Protein AF-A0A3D1PCK7-F1 (afdb_monomer_lite)

Secondary structure (DSSP, 8-state):
-EEEEEEB--TTSHHHHHHHHTT-EEE-TTS-EEETTS-TT--B-B-HHHHHHHHHTTTEEEEEEEEE--HHHHHHHTSGGGGS-HHHHHHHHHHHHHHHTTSTT-SEEEEEEEE-

Foldseek 3Di:
DDKDKAQAQQCQAVVNVVQVVVVQWAADPVRWTDGVPDDPVHTRDDQPVNVQVVVVVVQKHFPDKWAAGCPVVVVCVPDPPPVPCPPVNVVSSVVSRVVRRPPSRHRMMITDIDRD

Radius of gyration: 15.42 Å; chains: 1; bounding box: 29×31×45 Å

pLDDT: mean 70.88, std 9.36, range [50.53, 88.62]

Structure (mmCIF, N/CA/C/O backbone):
data_AF-A0A3D1PCK7-F1
#
_entry.id   AF-A0A3D1PCK7-F1
#
loop_
_atom_site.group_PDB
_atom_site.id
_atom_site.type_symbol
_atom_site.label_atom_id
_atom_site.label_alt_id
_atom_site.label_comp_id
_atom_site.label_asym_id
_atom_site.label_entity_id
_atom_site.label_seq_id
_atom_site.pdbx_PDB_ins_code
_atom_site.Cartn_x
_atom_site.Cartn_y
_atom_site.Cartn_z
_atom_site.occupancy
_atom_site.B_iso_or_equiv
_atom_site.auth_seq_id
_atom_site.auth_comp_id
_atom_site.auth_asym_id
_atom_site.auth_atom_id
_atom_site.pdbx_PDB_model_num
ATOM 1 N N . MET A 1 1 ? -7.800 11.414 15.363 1.00 62.62 1 MET A N 1
ATOM 2 C CA . MET A 1 1 ? -7.794 10.689 14.076 1.00 62.62 1 MET A CA 1
ATOM 3 C C . MET A 1 1 ? -6.344 10.452 13.715 1.00 62.62 1 MET A C 1
ATOM 5 O O . MET A 1 1 ? -5.594 11.417 13.712 1.00 62.62 1 MET A O 1
ATOM 9 N N . VAL A 1 2 ? -5.941 9.203 13.501 1.00 76.12 2 VAL A N 1
ATOM 10 C CA . VAL A 1 2 ? -4.569 8.844 13.117 1.00 76.12 2 VAL A CA 1
ATOM 11 C C . VAL A 1 2 ? -4.617 8.328 11.682 1.00 76.12 2 VAL A C 1
ATOM 13 O O . VAL A 1 2 ? -5.426 7.449 11.384 1.00 76.12 2 VAL A O 1
ATOM 16 N N . ILE A 1 3 ? -3.805 8.910 10.798 1.00 68.56 3 ILE A N 1
ATOM 17 C CA . ILE A 1 3 ? -3.643 8.450 9.414 1.00 68.56 3 ILE A CA 1
ATOM 18 C C . ILE A 1 3 ? -2.338 7.670 9.353 1.00 68.56 3 ILE A C 1
ATOM 20 O O . ILE A 1 3 ? -1.282 8.205 9.685 1.00 68.56 3 ILE A O 1
ATOM 24 N N . ILE A 1 4 ? -2.420 6.412 8.938 1.00 68.06 4 ILE A N 1
ATOM 25 C CA . ILE A 1 4 ? -1.267 5.522 8.819 1.00 68.06 4 ILE A CA 1
ATOM 26 C C . ILE A 1 4 ? -1.151 5.103 7.359 1.00 68.06 4 ILE A C 1
ATOM 28 O O . ILE A 1 4 ? -2.073 4.497 6.814 1.00 68.06 4 ILE A O 1
ATOM 32 N N . SER A 1 5 ? -0.018 5.405 6.726 1.00 60.56 5 SER A N 1
ATOM 33 C CA . SER A 1 5 ? 0.328 4.863 5.413 1.00 60.56 5 SER A CA 1
ATOM 34 C C . SER A 1 5 ? 1.347 3.749 5.587 1.00 60.56 5 SER A C 1
ATOM 36 O O . SER A 1 5 ? 2.436 3.998 6.107 1.00 60.56 5 SER A O 1
ATOM 38 N N . THR A 1 6 ? 1.020 2.536 5.150 1.00 63.06 6 THR A N 1
ATOM 39 C CA . THR A 1 6 ? 1.990 1.435 5.133 1.00 63.06 6 THR A CA 1
ATOM 40 C C . THR A 1 6 ? 2.153 0.877 3.728 1.00 63.06 6 THR A C 1
ATOM 42 O O . THR A 1 6 ? 1.192 0.843 2.948 1.00 63.06 6 THR A O 1
ATOM 45 N N . PRO A 1 7 ? 3.367 0.423 3.385 1.00 62.16 7 PRO A N 1
ATOM 46 C CA . PRO A 1 7 ? 3.559 -0.372 2.191 1.00 62.16 7 PRO A CA 1
ATOM 47 C C . PRO A 1 7 ? 2.964 -1.759 2.413 1.00 62.16 7 PRO A C 1
ATOM 49 O O . PRO A 1 7 ? 3.394 -2.518 3.286 1.00 62.16 7 PRO A O 1
ATOM 52 N N . CYS A 1 8 ? 1.924 -2.082 1.654 1.00 65.75 8 CYS A N 1
ATOM 53 C CA . CYS A 1 8 ? 1.166 -3.302 1.878 1.00 65.75 8 CYS A CA 1
ATOM 54 C C . CYS A 1 8 ? 1.733 -4.488 1.091 1.00 65.75 8 CYS A C 1
ATOM 56 O O . CYS A 1 8 ? 2.254 -4.364 -0.023 1.00 65.75 8 CYS A O 1
ATOM 58 N N . ALA A 1 9 ? 1.630 -5.667 1.707 1.00 61.31 9 ALA A N 1
ATOM 59 C CA . ALA A 1 9 ? 2.144 -6.950 1.223 1.00 61.31 9 ALA A CA 1
ATOM 60 C C . ALA A 1 9 ? 1.212 -7.614 0.201 1.00 61.31 9 ALA A C 1
ATOM 62 O O . ALA A 1 9 ? 0.961 -8.820 0.247 1.00 61.31 9 ALA A O 1
ATOM 63 N N . ASN A 1 10 ? 0.638 -6.825 -0.699 1.00 68.12 10 ASN A N 1
ATOM 64 C CA . ASN A 1 10 ? -0.396 -7.331 -1.573 1.00 68.12 10 ASN A CA 1
ATOM 65 C C . ASN A 1 10 ? 0.176 -8.156 -2.722 1.00 68.12 10 ASN A C 1
ATOM 67 O O . ASN A 1 10 ? 0.610 -7.614 -3.735 1.00 68.12 10 ASN A O 1
ATOM 71 N N . LYS A 1 11 ? 0.131 -9.481 -2.574 1.00 64.62 11 LYS A N 1
ATOM 72 C CA . LYS A 1 11 ? 0.686 -10.415 -3.559 1.00 64.62 11 LYS A CA 1
ATOM 73 C C . LYS A 1 11 ? -0.040 -10.409 -4.905 1.00 64.62 11 LYS A C 1
ATOM 75 O O . LYS A 1 11 ? 0.500 -10.923 -5.883 1.00 64.62 11 LYS A O 1
ATOM 80 N N . TYR A 1 12 ? -1.243 -9.840 -4.943 1.00 63.81 12 TYR A N 1
ATOM 81 C CA . TYR A 1 12 ? -2.089 -9.755 -6.130 1.00 63.81 12 TYR A CA 1
ATOM 82 C C . TYR A 1 12 ? -2.040 -8.381 -6.803 1.00 63.81 12 TYR A C 1
ATOM 84 O O . TYR A 1 12 ? -2.704 -8.182 -7.819 1.00 63.81 12 TYR A O 1
ATOM 92 N N . SER A 1 13 ? -1.268 -7.431 -6.262 1.00 69.19 13 SER A N 1
ATOM 93 C CA . SER A 1 13 ? -1.053 -6.154 -6.936 1.00 69.19 13 SER A CA 1
ATOM 94 C C . SER A 1 13 ? -0.178 -6.353 -8.175 1.00 69.19 13 SER A C 1
ATOM 96 O O . SER A 1 13 ? 0.679 -7.241 -8.232 1.00 69.19 13 SER A O 1
ATOM 98 N N . LEU A 1 14 ? -0.368 -5.505 -9.183 1.00 70.19 14 LEU A N 1
ATOM 99 C CA . LEU A 1 14 ? 0.389 -5.583 -10.433 1.00 70.19 14 LEU A CA 1
ATOM 100 C C . LEU A 1 14 ? 1.884 -5.382 -10.225 1.00 70.19 14 LEU A C 1
ATOM 102 O O . LEU A 1 14 ? 2.687 -6.018 -10.893 1.00 70.19 14 LEU A O 1
ATOM 106 N N . GLU A 1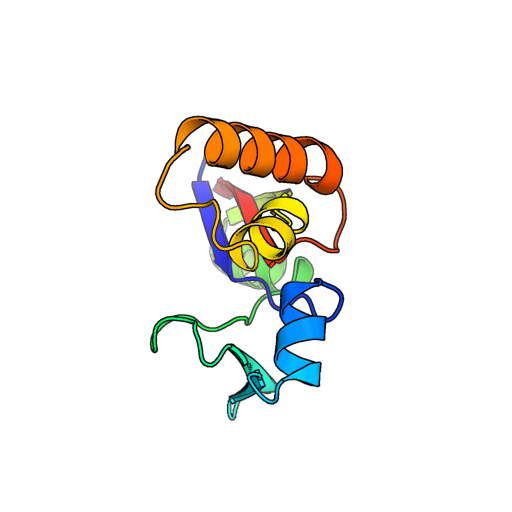 15 ? 2.261 -4.527 -9.290 1.00 71.75 15 GLU A N 1
ATOM 107 C CA . GLU A 1 15 ? 3.635 -4.274 -8.880 1.00 71.75 15 GLU A CA 1
ATOM 108 C C . GLU A 1 15 ? 4.261 -5.540 -8.294 1.00 71.75 15 GLU A C 1
ATOM 110 O O . GLU A 1 15 ? 5.421 -5.839 -8.579 1.00 71.75 15 GLU A O 1
ATOM 115 N N . TRP A 1 16 ? 3.481 -6.322 -7.543 1.00 73.12 16 TRP A N 1
ATOM 116 C CA . TRP A 1 16 ? 3.908 -7.613 -7.013 1.00 73.12 16 TRP A CA 1
ATOM 117 C C . TRP A 1 16 ? 4.038 -8.659 -8.118 1.00 73.12 16 TRP A C 1
ATOM 119 O O . TRP A 1 16 ? 5.062 -9.338 -8.197 1.00 73.12 16 TRP A O 1
ATOM 129 N N . CYS A 1 17 ? 3.063 -8.741 -9.030 1.00 72.38 17 CYS A N 1
ATOM 130 C CA . CYS A 1 17 ? 3.145 -9.602 -10.212 1.00 72.38 17 CYS A CA 1
ATOM 131 C C . CYS A 1 17 ? 4.355 -9.253 -11.087 1.00 72.38 17 CYS A C 1
ATOM 133 O O . CYS A 1 17 ? 5.100 -10.141 -11.490 1.00 72.38 17 CYS A O 1
ATOM 135 N N . GLN A 1 18 ? 4.592 -7.969 -11.350 1.00 73.00 18 GLN A N 1
ATOM 136 C CA . GLN A 1 18 ? 5.720 -7.509 -12.152 1.00 73.00 18 GLN A CA 1
ATOM 137 C C . GLN A 1 18 ? 7.051 -7.821 -11.478 1.00 73.00 18 GLN A C 1
ATOM 139 O O . GLN A 1 18 ? 7.896 -8.438 -12.115 1.00 73.00 18 GLN A O 1
ATOM 144 N N . ASN A 1 19 ? 7.225 -7.480 -10.199 1.00 75.88 19 ASN A N 1
ATOM 145 C CA . ASN A 1 19 ? 8.460 -7.791 -9.477 1.00 75.88 19 ASN A CA 1
ATOM 146 C C . ASN A 1 19 ? 8.698 -9.295 -9.358 1.00 75.88 19 ASN A C 1
ATOM 148 O O . ASN A 1 19 ? 9.841 -9.740 -9.414 1.00 75.88 19 ASN A O 1
ATOM 152 N N . ARG A 1 20 ? 7.638 -10.098 -9.244 1.00 75.62 20 ARG A N 1
ATOM 153 C CA . ARG A 1 20 ? 7.757 -11.555 -9.293 1.00 75.62 20 ARG A CA 1
ATOM 154 C C . ARG A 1 20 ? 8.247 -12.037 -10.661 1.00 75.62 20 ARG A C 1
ATOM 156 O O . ARG A 1 20 ? 9.137 -12.876 -10.708 1.00 75.62 20 ARG A O 1
ATOM 163 N N . LEU A 1 21 ? 7.702 -11.503 -11.756 1.00 79.81 21 LEU A N 1
ATOM 164 C CA . LEU A 1 21 ? 8.100 -11.869 -13.122 1.00 79.81 21 LEU A CA 1
ATOM 165 C C . LEU A 1 21 ? 9.510 -11.386 -13.486 1.00 79.81 21 LEU A C 1
ATOM 167 O O . LEU A 1 21 ? 10.211 -12.063 -14.229 1.00 79.81 21 LEU A O 1
ATOM 171 N N . THR A 1 22 ? 9.942 -10.236 -12.968 1.00 79.94 22 THR A N 1
ATOM 172 C CA . THR A 1 22 ? 11.264 -9.658 -13.257 1.00 79.94 22 THR A CA 1
ATOM 173 C C . THR A 1 22 ? 12.340 -10.056 -12.245 1.00 79.94 22 THR A C 1
ATOM 175 O O . THR A 1 22 ? 13.434 -9.502 -12.290 1.00 79.94 22 THR A O 1
ATOM 178 N N . GLY A 1 23 ? 12.042 -10.950 -11.294 1.00 79.19 23 GLY A N 1
ATOM 179 C CA . GLY A 1 23 ? 12.978 -11.334 -10.227 1.00 79.19 23 GLY A CA 1
ATOM 180 C C . GLY A 1 23 ? 13.324 -10.200 -9.248 1.00 79.19 23 GLY A C 1
ATOM 181 O O . GLY A 1 23 ? 14.321 -10.274 -8.538 1.00 79.19 23 GLY A O 1
ATOM 182 N N . GLY A 1 24 ? 12.518 -9.138 -9.209 1.00 80.00 24 GLY A N 1
ATOM 183 C CA . GLY A 1 24 ? 12.690 -7.985 -8.324 1.00 80.00 24 GLY A CA 1
ATOM 184 C C . GLY A 1 24 ? 12.171 -8.202 -6.903 1.00 80.00 24 GLY A C 1
ATOM 185 O O . GLY A 1 24 ? 12.375 -7.345 -6.050 1.00 80.00 24 GLY A O 1
ATOM 186 N N . LEU A 1 25 ? 11.504 -9.324 -6.615 1.00 79.25 25 LEU A N 1
ATOM 187 C CA . LEU A 1 25 ? 11.051 -9.640 -5.261 1.00 79.25 25 LEU A CA 1
ATOM 188 C C . LEU A 1 25 ? 12.217 -10.161 -4.416 1.00 79.25 25 LEU A C 1
ATOM 190 O O . LEU A 1 25 ? 12.758 -11.232 -4.684 1.00 79.25 25 LEU A O 1
ATOM 194 N N . GLN A 1 26 ? 12.557 -9.432 -3.360 1.00 80.00 26 GLN A N 1
ATOM 195 C CA . GLN A 1 26 ? 13.561 -9.851 -2.395 1.00 80.00 26 GLN A CA 1
ATOM 196 C C . GLN A 1 26 ? 12.876 -10.341 -1.116 1.00 80.00 26 GLN A C 1
ATOM 198 O O . GLN A 1 26 ? 12.239 -9.535 -0.426 1.00 80.00 26 GLN A O 1
ATOM 203 N N . PRO A 1 27 ? 12.960 -11.645 -0.805 1.00 71.31 27 PRO A N 1
ATOM 204 C CA . PRO A 1 27 ? 12.386 -12.194 0.413 1.00 71.31 27 PRO A CA 1
ATOM 205 C C . PRO A 1 27 ? 13.165 -11.710 1.639 1.00 71.31 27 PRO A C 1
ATOM 207 O O . PRO A 1 27 ? 14.373 -11.485 1.586 1.00 71.31 27 PRO A O 1
ATOM 210 N N . SER A 1 28 ? 12.458 -11.564 2.749 1.00 70.44 28 SER A N 1
ATOM 211 C CA . SER A 1 28 ? 13.002 -11.254 4.064 1.00 70.44 28 SER A CA 1
ATOM 212 C C . SER A 1 28 ? 12.828 -12.462 4.989 1.00 70.44 28 SER A C 1
ATOM 214 O O . SER A 1 28 ? 11.945 -13.299 4.787 1.00 70.44 28 SER A O 1
ATOM 216 N N . PHE A 1 29 ? 13.682 -12.565 6.009 1.00 63.62 29 PHE A N 1
ATOM 217 C CA . PHE A 1 29 ? 13.718 -13.689 6.956 1.00 63.62 29 PHE A CA 1
ATOM 218 C C . PHE A 1 29 ? 12.421 -13.875 7.760 1.00 63.62 29 PHE A C 1
ATOM 220 O O . PHE A 1 29 ? 12.147 -14.960 8.256 1.00 63.62 29 PHE A O 1
ATOM 227 N N . ASP A 1 30 ? 11.612 -12.827 7.867 1.00 58.69 30 ASP A N 1
ATOM 228 C CA . ASP A 1 30 ? 10.322 -12.782 8.561 1.00 58.69 30 ASP A CA 1
ATOM 229 C C . ASP A 1 30 ? 9.126 -13.193 7.671 1.00 58.69 30 ASP A C 1
ATOM 231 O O . ASP A 1 30 ? 7.974 -13.030 8.065 1.00 58.69 30 ASP A O 1
ATOM 235 N N . GLY A 1 31 ? 9.377 -13.734 6.471 1.00 59.34 31 GLY A N 1
ATOM 236 C CA . GLY A 1 31 ? 8.337 -14.199 5.540 1.00 59.34 31 GLY A CA 1
ATOM 237 C C . GLY A 1 31 ? 7.690 -13.085 4.707 1.00 59.34 31 GLY A C 1
ATOM 238 O O . GLY A 1 31 ? 6.802 -13.349 3.889 1.00 59.34 31 GLY A O 1
ATOM 239 N N . TYR A 1 32 ? 8.152 -11.847 4.882 1.00 67.44 32 TYR A N 1
ATOM 240 C CA . TYR A 1 32 ? 7.766 -10.694 4.076 1.00 67.44 32 TYR A CA 1
ATOM 241 C C . TYR A 1 32 ? 8.748 -10.470 2.922 1.00 67.44 32 TYR A C 1
ATOM 243 O O . TYR A 1 32 ? 9.692 -11.233 2.729 1.00 67.44 32 TYR A O 1
ATOM 251 N N . GLY A 1 33 ? 8.524 -9.434 2.115 1.00 71.06 33 GLY A N 1
ATOM 252 C CA . GLY A 1 33 ? 9.435 -9.101 1.025 1.00 71.06 33 GLY A CA 1
ATOM 253 C C . GLY A 1 33 ? 9.519 -7.609 0.756 1.00 71.06 33 GLY A C 1
ATOM 254 O O . GLY A 1 33 ? 8.704 -6.817 1.229 1.00 71.06 33 GLY A O 1
ATOM 255 N N . ARG A 1 34 ? 10.515 -7.234 -0.036 1.00 75.81 34 ARG A N 1
ATOM 256 C CA . ARG A 1 34 ? 10.653 -5.898 -0.619 1.00 75.81 34 ARG A CA 1
ATOM 257 C C . ARG A 1 34 ? 10.791 -6.014 -2.127 1.00 75.81 34 ARG A C 1
ATOM 259 O O . ARG A 1 34 ? 11.234 -7.051 -2.626 1.00 75.81 34 ARG A O 1
ATOM 266 N N . PHE A 1 35 ? 10.434 -4.969 -2.857 1.00 79.06 35 PHE A N 1
ATOM 267 C CA . PHE A 1 35 ? 10.850 -4.878 -4.251 1.00 79.06 35 PHE A CA 1
ATOM 268 C C . PHE A 1 35 ? 12.280 -4.344 -4.321 1.00 79.06 35 PHE A C 1
ATOM 270 O O . PHE A 1 35 ? 12.701 -3.550 -3.484 1.00 79.06 35 PHE A O 1
ATOM 277 N N . SER A 1 36 ? 13.043 -4.772 -5.321 1.00 73.38 36 SER A N 1
ATOM 278 C CA . SER A 1 36 ? 14.427 -4.337 -5.537 1.00 73.38 36 SER A CA 1
ATOM 279 C C . SER A 1 36 ? 14.540 -2.834 -5.805 1.00 73.38 36 SER A C 1
ATOM 281 O O . SER A 1 36 ? 15.603 -2.256 -5.600 1.00 73.38 36 SER A O 1
ATOM 283 N N . THR A 1 37 ? 13.445 -2.212 -6.247 1.00 70.44 37 THR A N 1
ATOM 284 C CA . THR A 1 37 ? 13.318 -0.770 -6.484 1.00 70.44 37 THR A CA 1
ATOM 285 C C . THR A 1 37 ? 12.863 0.023 -5.262 1.00 70.44 37 THR A C 1
ATOM 287 O O . THR A 1 37 ? 12.874 1.249 -5.322 1.00 70.44 37 THR A O 1
ATOM 290 N N . ASP A 1 38 ? 12.398 -0.646 -4.205 1.00 69.94 38 ASP A N 1
ATOM 291 C CA . ASP A 1 38 ? 11.967 0.026 -2.981 1.00 69.94 38 ASP A CA 1
ATOM 292 C C . ASP A 1 38 ? 13.205 0.461 -2.168 1.00 69.94 38 ASP A C 1
ATOM 294 O O . ASP A 1 38 ? 14.265 -0.174 -2.221 1.00 69.94 38 ASP A O 1
ATOM 298 N N . GLU A 1 39 ? 13.082 1.543 -1.392 1.00 68.31 39 GLU A N 1
ATOM 299 C CA . GLU A 1 39 ? 14.152 1.969 -0.483 1.00 68.31 39 GLU A CA 1
ATOM 300 C C . GLU A 1 39 ? 14.505 0.855 0.525 1.00 68.31 39 GLU A C 1
ATOM 302 O O . GLU A 1 39 ? 13.629 0.086 0.921 1.00 68.31 39 GLU A O 1
ATOM 307 N N . PRO A 1 40 ? 15.759 0.749 1.007 1.00 67.44 40 PRO A N 1
ATOM 308 C CA . PRO A 1 40 ? 16.172 -0.338 1.904 1.00 67.44 40 PRO A CA 1
ATOM 309 C C . PRO A 1 40 ? 15.345 -0.470 3.195 1.00 67.44 40 PRO A C 1
ATOM 311 O O . PRO A 1 40 ? 15.200 -1.572 3.715 1.00 67.44 40 PRO A O 1
ATOM 314 N N . ALA A 1 41 ? 14.785 0.635 3.699 1.00 65.19 41 ALA A N 1
ATOM 315 C CA . ALA A 1 41 ? 13.922 0.653 4.883 1.00 65.19 41 ALA A CA 1
ATOM 316 C C . ALA A 1 41 ? 12.461 0.249 4.592 1.00 65.19 41 ALA A C 1
ATOM 318 O O . ALA A 1 41 ? 11.658 0.077 5.510 1.00 65.19 41 ALA A O 1
ATOM 319 N N . HIS A 1 42 ? 12.094 0.115 3.319 1.00 66.44 42 HIS A N 1
ATOM 320 C CA . HIS A 1 42 ? 10.731 -0.117 2.876 1.00 66.44 42 HIS A CA 1
ATOM 321 C C . HIS A 1 42 ? 10.439 -1.621 2.817 1.00 66.44 42 HIS A C 1
ATOM 323 O O . HIS A 1 42 ? 10.950 -2.351 1.967 1.00 66.44 42 HIS A O 1
ATOM 329 N N . LEU A 1 43 ? 9.596 -2.097 3.734 1.00 63.53 43 LEU A N 1
ATOM 330 C CA . LEU A 1 43 ? 9.256 -3.514 3.872 1.00 63.53 43 LEU A CA 1
ATOM 331 C C . LEU A 1 43 ? 7.755 -3.718 3.698 1.00 63.53 43 LEU A C 1
ATOM 333 O O . LEU A 1 43 ? 6.957 -3.175 4.459 1.00 63.53 43 LEU A O 1
ATOM 337 N N . ARG A 1 44 ? 7.362 -4.542 2.724 1.00 72.50 44 ARG A N 1
ATOM 338 C CA . ARG A 1 44 ? 5.954 -4.841 2.436 1.00 72.50 44 ARG A CA 1
ATOM 339 C C . ARG A 1 44 ? 5.492 -5.972 3.349 1.00 72.50 44 ARG A C 1
ATOM 341 O O . ARG A 1 44 ? 5.588 -7.144 2.986 1.00 72.50 44 ARG A O 1
ATOM 348 N N . ARG A 1 45 ? 5.050 -5.609 4.560 1.00 66.12 45 ARG A N 1
ATOM 349 C CA . ARG A 1 45 ? 4.764 -6.559 5.655 1.00 66.12 45 ARG A CA 1
ATOM 350 C C . ARG A 1 45 ? 3.282 -6.777 5.955 1.00 66.12 45 ARG A C 1
ATOM 352 O O . ARG A 1 45 ? 2.863 -7.896 6.219 1.00 66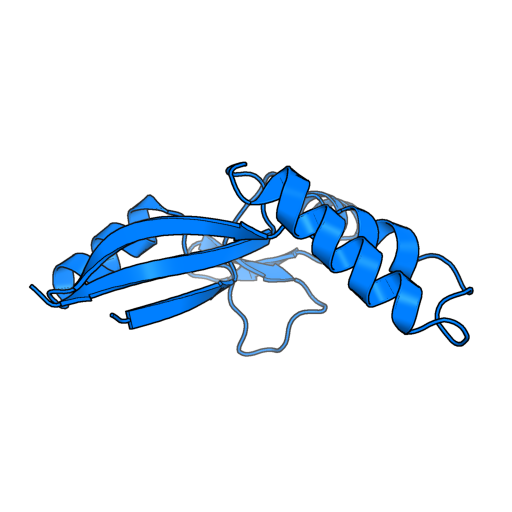.12 45 ARG A O 1
ATOM 359 N N . LEU A 1 46 ? 2.473 -5.723 5.950 1.00 68.69 46 LEU A N 1
ATOM 360 C CA . LEU A 1 46 ? 1.158 -5.786 6.592 1.00 68.69 46 LEU A CA 1
ATOM 361 C C . LEU A 1 46 ? 0.038 -5.979 5.562 1.00 68.69 46 LEU A C 1
ATOM 363 O O . LEU A 1 46 ? -0.009 -5.292 4.537 1.00 68.69 46 LEU A O 1
ATOM 367 N N . ASN A 1 47 ? -0.838 -6.948 5.835 1.00 74.94 47 ASN A N 1
ATOM 368 C CA . ASN A 1 47 ? -2.182 -7.023 5.265 1.00 74.94 47 ASN A CA 1
ATOM 369 C C . ASN A 1 47 ? -3.162 -6.300 6.212 1.00 74.94 47 ASN A C 1
ATOM 371 O O . ASN A 1 47 ? -2.775 -5.878 7.306 1.00 74.94 47 ASN A O 1
ATOM 375 N N . ASP A 1 48 ? -4.414 -6.146 5.789 1.00 77.38 48 ASP A N 1
ATOM 376 C CA . ASP A 1 48 ? -5.440 -5.417 6.540 1.00 77.38 48 ASP A CA 1
ATOM 377 C C . ASP A 1 48 ? -5.614 -5.958 7.970 1.00 77.38 48 ASP A C 1
ATOM 379 O O . ASP A 1 48 ? -5.699 -5.179 8.921 1.00 77.38 48 ASP A O 1
ATOM 383 N N . ASP A 1 49 ? -5.613 -7.282 8.135 1.00 77.75 49 ASP A N 1
ATOM 384 C CA . ASP A 1 49 ? -5.841 -7.941 9.425 1.00 77.75 49 ASP A CA 1
ATOM 385 C C . ASP A 1 49 ? -4.645 -7.801 10.372 1.00 77.75 49 ASP A C 1
ATOM 387 O O . ASP A 1 49 ? -4.814 -7.469 11.545 1.00 77.75 49 ASP A O 1
ATOM 391 N N . HIS A 1 50 ? -3.420 -7.975 9.865 1.00 78.00 50 HIS A N 1
ATOM 392 C CA . HIS A 1 50 ? -2.196 -7.734 10.628 1.00 78.00 50 HIS A CA 1
ATOM 393 C C . HIS A 1 50 ? -2.105 -6.273 11.058 1.00 78.00 50 HIS A C 1
ATOM 395 O O . HIS A 1 50 ? -1.715 -5.994 12.189 1.00 78.00 50 HIS A O 1
ATOM 401 N N . LEU A 1 51 ? -2.484 -5.337 10.180 1.00 79.81 51 LEU A N 1
ATOM 402 C CA . LEU A 1 51 ? -2.504 -3.920 10.517 1.00 79.81 51 LEU A CA 1
ATOM 403 C C . LEU A 1 51 ? -3.508 -3.649 11.645 1.00 79.81 51 LEU A C 1
ATOM 405 O O . LEU A 1 51 ? -3.137 -3.065 12.660 1.00 79.81 51 LEU A O 1
ATOM 409 N N . LYS A 1 52 ? -4.753 -4.121 11.512 1.00 83.00 52 LYS A N 1
ATOM 410 C CA . LYS A 1 52 ? -5.774 -3.990 12.564 1.00 83.00 52 LYS A CA 1
ATOM 411 C C . LYS A 1 52 ? -5.297 -4.570 13.893 1.00 83.00 52 LYS A C 1
ATOM 413 O O . LYS A 1 52 ? -5.385 -3.884 14.905 1.00 83.00 52 LYS A O 1
ATOM 418 N N . SER A 1 53 ? -4.735 -5.779 13.878 1.00 83.12 53 SER A N 1
ATOM 419 C CA . SER A 1 53 ? -4.226 -6.444 15.081 1.00 83.12 53 SER A CA 1
ATOM 420 C C . SER A 1 53 ? -3.055 -5.700 15.726 1.00 83.12 53 SER A C 1
ATOM 422 O O . SER A 1 53 ? -2.963 -5.659 16.950 1.00 83.12 53 SER A O 1
ATOM 424 N N . LEU A 1 54 ? -2.138 -5.137 14.936 1.00 82.50 54 LEU A N 1
ATOM 425 C CA . LEU A 1 54 ? -0.995 -4.386 15.460 1.00 82.50 54 LEU A CA 1
ATOM 426 C C . LEU A 1 54 ? -1.464 -3.091 16.136 1.00 82.50 54 LEU A C 1
ATOM 428 O O . LEU A 1 54 ? -1.011 -2.742 17.223 1.00 82.50 54 LEU A O 1
ATOM 432 N N . PHE A 1 55 ? -2.397 -2.380 15.503 1.00 83.81 55 PHE A N 1
ATOM 433 C CA . PHE A 1 55 ? -2.881 -1.103 16.015 1.00 83.81 55 PHE A CA 1
ATOM 434 C C . PHE A 1 55 ? -3.852 -1.265 17.188 1.00 83.81 55 PHE A C 1
ATOM 436 O O . PHE A 1 55 ? -3.785 -0.466 18.128 1.00 83.81 55 PHE A O 1
ATOM 443 N N . SER A 1 56 ? -4.646 -2.339 17.227 1.00 85.44 56 SER A N 1
ATOM 444 C CA . SER A 1 56 ? -5.508 -2.636 18.375 1.00 85.44 56 SER A CA 1
ATOM 445 C C . SER A 1 56 ? -4.698 -2.866 19.654 1.00 85.44 56 SER A C 1
ATOM 447 O O . SER A 1 56 ? -5.105 -2.404 20.717 1.00 85.44 56 SER A O 1
ATOM 449 N N . GLN A 1 57 ? -3.510 -3.482 19.562 1.00 85.06 57 GLN A N 1
ATOM 450 C CA . GLN A 1 57 ? -2.585 -3.639 20.699 1.00 85.06 57 GLN A CA 1
ATOM 451 C C . GLN A 1 57 ? -2.107 -2.296 21.274 1.00 85.06 57 GLN A C 1
ATOM 453 O O . GLN A 1 57 ? -1.758 -2.215 22.448 1.00 85.06 57 GLN A O 1
ATOM 458 N N . THR A 1 58 ? -2.120 -1.231 20.469 1.00 84.50 58 THR A N 1
ATOM 459 C CA . THR A 1 58 ? -1.736 0.129 20.888 1.00 84.50 58 THR A CA 1
ATOM 460 C C . THR A 1 58 ? -2.926 0.999 21.314 1.00 84.50 58 THR A C 1
ATOM 462 O O . THR A 1 58 ? -2.755 2.188 21.588 1.00 84.50 58 THR A O 1
ATOM 465 N N . GLY A 1 59 ? -4.140 0.435 21.358 1.00 87.00 59 GLY A N 1
ATOM 466 C CA . GLY A 1 59 ? -5.371 1.170 21.667 1.00 87.00 59 GLY A CA 1
ATOM 467 C C . GLY A 1 59 ? -5.895 2.027 20.508 1.00 87.00 59 GLY A C 1
ATOM 468 O O . GLY A 1 59 ? -6.653 2.970 20.731 1.00 87.00 59 GLY A O 1
ATOM 469 N N . ILE A 1 60 ? -5.477 1.742 19.271 1.00 87.62 60 ILE A N 1
ATOM 470 C CA . ILE A 1 60 ? -5.986 2.398 18.063 1.00 87.62 60 ILE A CA 1
ATOM 471 C C . ILE A 1 60 ? -6.909 1.422 17.338 1.00 87.62 60 ILE A C 1
ATOM 473 O O . ILE A 1 60 ? -6.468 0.381 16.860 1.00 87.62 60 ILE A O 1
ATOM 477 N N . ASP A 1 61 ? -8.178 1.792 17.205 1.00 88.62 61 ASP A N 1
ATOM 478 C CA . ASP A 1 61 ? -9.150 1.036 16.423 1.00 88.62 61 ASP A CA 1
ATOM 479 C C . ASP A 1 61 ? -9.185 1.548 14.976 1.00 88.62 61 ASP A C 1
ATOM 481 O O . ASP A 1 61 ? -9.456 2.730 14.718 1.00 88.62 61 ASP A O 1
ATOM 485 N N . ILE A 1 62 ? -8.864 0.669 14.023 1.00 86.31 62 ILE A N 1
ATOM 486 C CA . ILE A 1 62 ? -8.876 0.973 12.588 1.00 86.31 62 ILE A CA 1
ATOM 487 C C . ILE A 1 62 ? -10.269 0.679 12.035 1.00 86.31 62 ILE A C 1
ATOM 489 O O . ILE A 1 62 ? -10.614 -0.463 11.737 1.00 86.31 62 ILE A O 1
ATOM 493 N N . TYR A 1 63 ? -11.039 1.739 11.803 1.00 88.06 63 TYR A N 1
ATOM 494 C CA . TYR A 1 63 ? -12.405 1.632 11.286 1.00 88.06 63 TYR A CA 1
ATOM 495 C C . TYR A 1 63 ? -12.479 1.710 9.755 1.00 88.06 63 TYR A C 1
ATOM 497 O O . TYR A 1 63 ? -13.513 1.384 9.169 1.00 88.06 63 TYR A O 1
ATOM 505 N N . LYS A 1 64 ? -11.415 2.169 9.079 1.00 86.88 64 LYS A N 1
ATOM 506 C CA . LYS A 1 64 ? -11.400 2.259 7.615 1.00 86.88 64 LYS A CA 1
ATOM 507 C C . LYS A 1 64 ? -10.011 2.069 7.032 1.00 86.88 64 LYS A C 1
ATOM 509 O O . LYS A 1 64 ? -9.046 2.653 7.513 1.00 86.88 64 LYS A O 1
ATOM 514 N N . ILE A 1 65 ? -9.942 1.298 5.954 1.00 81.88 65 ILE A N 1
ATOM 515 C CA . ILE A 1 65 ? -8.731 1.068 5.171 1.00 81.88 65 ILE A CA 1
ATOM 516 C C . ILE A 1 65 ? -9.057 1.374 3.710 1.00 81.88 65 ILE A C 1
ATOM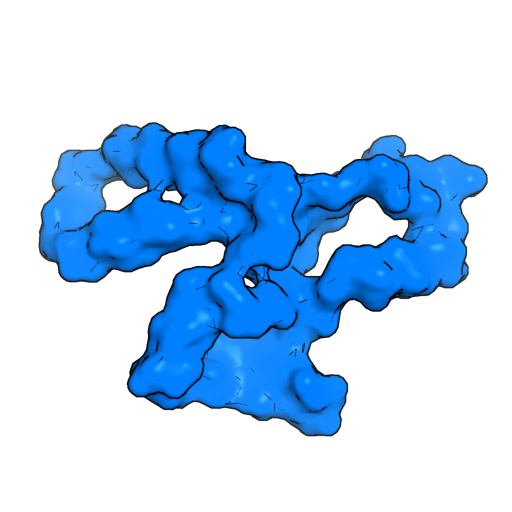 518 O O . ILE A 1 65 ? -10.123 1.007 3.216 1.00 81.88 65 ILE A O 1
ATOM 522 N N . TYR A 1 66 ? -8.155 2.087 3.049 1.00 77.75 66 TYR A N 1
ATOM 523 C CA . TYR A 1 66 ? -8.177 2.338 1.615 1.00 77.75 66 TYR A CA 1
ATOM 524 C C . TYR A 1 66 ? -6.895 1.811 0.986 1.00 77.75 66 TYR A C 1
ATOM 526 O O . TYR A 1 66 ? -5.824 1.89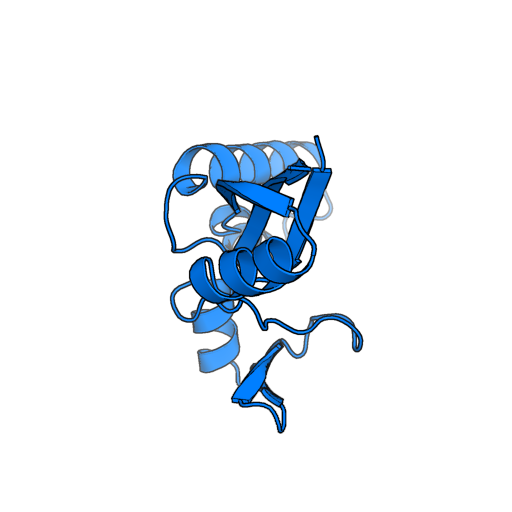1 1.594 1.00 77.75 66 TYR A O 1
ATOM 534 N N . HIS A 1 67 ? -6.982 1.364 -0.261 1.00 74.00 67 HIS A N 1
ATOM 535 C CA . HIS A 1 67 ? -5.844 0.803 -0.984 1.00 74.00 67 HIS A CA 1
ATOM 536 C C . HIS A 1 67 ? -5.570 1.597 -2.257 1.00 74.00 67 HIS A C 1
ATOM 538 O O . HIS A 1 67 ? -6.446 1.779 -3.086 1.00 74.00 67 HIS A O 1
ATOM 544 N N . ARG A 1 68 ? -4.346 2.069 -2.468 1.00 71.06 68 ARG A N 1
ATOM 545 C CA . ARG A 1 68 ? -3.951 2.687 -3.741 1.00 71.06 68 ARG A CA 1
ATOM 546 C C . ARG A 1 68 ? -3.334 1.625 -4.636 1.00 71.06 68 ARG A C 1
ATOM 548 O O . ARG A 1 68 ? -2.393 0.965 -4.207 1.00 71.06 68 ARG A O 1
ATOM 555 N N . ALA A 1 69 ? -3.830 1.478 -5.860 1.00 67.88 69 ALA A N 1
ATOM 556 C CA . ALA A 1 69 ? -3.121 0.762 -6.919 1.00 67.88 69 ALA A CA 1
ATOM 557 C C . ALA A 1 69 ? -2.253 1.743 -7.721 1.00 67.88 69 ALA A C 1
ATOM 559 O O . ALA A 1 69 ? -2.558 2.933 -7.750 1.00 67.88 69 ALA A O 1
ATOM 560 N N . HIS A 1 70 ? -1.208 1.257 -8.388 1.00 67.81 70 HIS A N 1
ATOM 561 C CA . HIS A 1 70 ? -0.450 2.033 -9.374 1.00 67.81 70 HIS A CA 1
ATOM 562 C C . HIS A 1 70 ? -0.585 1.412 -10.773 1.00 67.81 70 HIS A C 1
ATOM 564 O O . HIS A 1 70 ? 0.414 1.271 -11.472 1.00 67.81 70 HIS A O 1
ATOM 570 N N . LEU A 1 71 ? -1.776 0.969 -11.197 1.00 66.25 71 LEU A N 1
ATOM 571 C CA . LEU A 1 71 ? -1.967 0.313 -12.501 1.00 66.25 71 LEU A CA 1
ATOM 572 C C . LEU A 1 71 ? -1.556 1.248 -13.651 1.00 66.25 71 LEU A C 1
ATOM 574 O O . LEU A 1 71 ? -0.658 0.913 -14.431 1.00 66.25 71 LEU A O 1
ATOM 578 N N . PHE A 1 72 ? -2.173 2.424 -13.744 1.00 65.06 72 PHE A N 1
ATOM 579 C CA . PHE A 1 72 ? -1.861 3.409 -14.775 1.00 65.06 72 PHE A CA 1
ATOM 580 C C . PHE A 1 72 ? -0.481 4.022 -14.548 1.00 65.06 72 PHE A C 1
ATOM 582 O O . PHE A 1 72 ? 0.303 4.112 -15.490 1.00 65.06 72 PHE A O 1
ATOM 589 N N . GLU A 1 73 ? -0.112 4.355 -13.312 1.00 63.16 73 GLU A N 1
ATOM 590 C CA . GLU A 1 73 ? 1.234 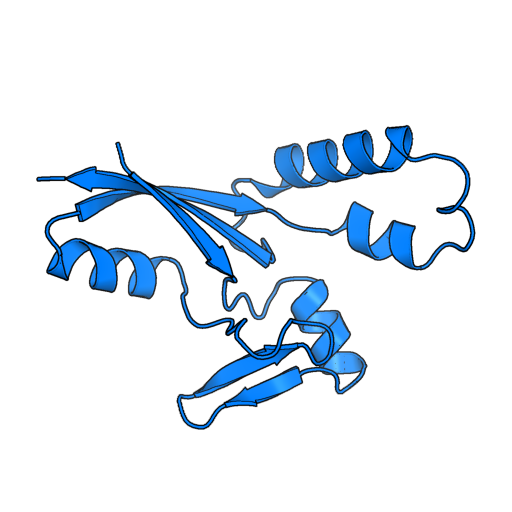4.862 -13.012 1.00 63.16 73 GLU A CA 1
ATOM 591 C C . GLU A 1 73 ? 2.345 3.887 -13.443 1.00 63.16 73 GLU A C 1
ATOM 593 O O . GLU A 1 73 ? 3.358 4.312 -14.004 1.00 63.16 73 GLU A O 1
ATOM 598 N N . THR A 1 74 ? 2.149 2.578 -13.265 1.00 63.16 74 THR A N 1
ATOM 599 C CA . THR A 1 74 ? 3.123 1.544 -13.648 1.00 63.16 74 THR A CA 1
ATOM 600 C C . THR A 1 74 ? 3.166 1.316 -15.158 1.00 63.16 74 THR A C 1
ATOM 602 O O . THR A 1 74 ? 4.254 1.163 -15.721 1.00 63.16 74 THR A O 1
ATOM 605 N N . ILE A 1 75 ? 2.012 1.298 -15.836 1.00 63.72 75 ILE A N 1
ATOM 606 C CA . ILE A 1 75 ? 1.949 1.161 -17.302 1.00 63.72 75 ILE A CA 1
ATOM 607 C C . ILE A 1 75 ? 2.612 2.365 -17.970 1.00 63.72 75 ILE A C 1
ATOM 609 O O . ILE A 1 75 ? 3.441 2.208 -18.867 1.00 63.72 75 ILE A O 1
ATOM 613 N N . VAL A 1 76 ? 2.287 3.572 -17.508 1.00 60.09 76 VAL A N 1
ATOM 614 C CA . VAL A 1 76 ? 2.740 4.798 -18.158 1.00 60.09 76 VAL A CA 1
ATOM 615 C C . VAL A 1 76 ? 4.228 5.058 -17.840 1.00 60.09 76 VAL A C 1
ATOM 617 O O . VAL A 1 76 ? 4.935 5.522 -18.731 1.00 60.09 76 VAL A O 1
ATOM 620 N N . ARG A 1 77 ? 4.773 4.682 -16.660 1.00 55.41 77 ARG A N 1
ATOM 621 C CA . ARG A 1 77 ? 6.230 4.796 -16.352 1.00 55.41 77 ARG A CA 1
ATOM 622 C C . ARG A 1 77 ? 7.132 4.040 -17.334 1.00 55.41 77 ARG A C 1
ATOM 624 O O . ARG A 1 77 ? 8.300 4.398 -17.471 1.00 55.41 77 ARG A O 1
ATOM 631 N N . LYS A 1 78 ? 6.624 2.993 -17.995 1.00 54.47 78 LYS A N 1
ATOM 632 C CA . LYS A 1 78 ? 7.363 2.237 -19.024 1.00 54.47 78 LYS A CA 1
ATOM 633 C C . LYS A 1 78 ? 7.347 2.913 -20.403 1.00 54.47 78 LYS A C 1
ATOM 635 O O . LYS A 1 78 ? 8.131 2.532 -21.269 1.00 54.47 78 LYS A O 1
ATOM 640 N N . GLY A 1 79 ? 6.515 3.934 -20.609 1.00 51.19 79 GLY A N 1
ATOM 641 C CA . GLY A 1 79 ? 6.556 4.789 -21.792 1.00 51.19 79 GLY A CA 1
ATOM 642 C C . GLY A 1 79 ? 7.623 5.878 -21.652 1.00 51.19 79 GLY A C 1
ATOM 643 O O . GLY A 1 79 ? 7.624 6.640 -20.688 1.00 51.19 79 GLY A O 1
ATOM 644 N N . ARG A 1 80 ? 8.514 6.014 -22.645 1.00 51.19 80 ARG A N 1
ATOM 645 C CA . ARG A 1 80 ? 9.543 7.081 -22.742 1.00 51.19 80 ARG A CA 1
ATOM 646 C C . ARG A 1 80 ? 8.992 8.522 -22.668 1.00 51.19 80 ARG A C 1
ATOM 648 O O . ARG A 1 80 ? 9.766 9.471 -22.595 1.00 51.19 80 ARG A O 1
ATOM 655 N N . THR A 1 81 ? 7.677 8.699 -22.681 1.00 51.84 81 THR A N 1
ATOM 656 C CA . THR A 1 81 ? 6.947 9.967 -22.814 1.00 51.84 81 THR A CA 1
ATOM 657 C C . THR A 1 81 ? 6.933 10.834 -21.543 1.00 51.84 81 THR A C 1
ATOM 659 O O . THR A 1 81 ? 6.508 11.986 -21.578 1.00 51.84 81 THR A O 1
ATOM 662 N N . PHE A 1 82 ? 7.420 10.313 -20.414 1.00 50.53 82 PHE A N 1
ATOM 663 C CA . PHE A 1 82 ? 7.254 10.912 -19.082 1.00 50.53 82 PHE A CA 1
ATOM 664 C C . PHE A 1 82 ? 8.102 12.156 -18.778 1.00 50.53 82 PHE A C 1
ATOM 666 O O . PHE A 1 82 ? 7.839 12.842 -17.795 1.00 50.53 82 PHE A O 1
ATOM 673 N N . ARG A 1 83 ? 9.105 12.489 -19.601 1.00 53.16 83 ARG A N 1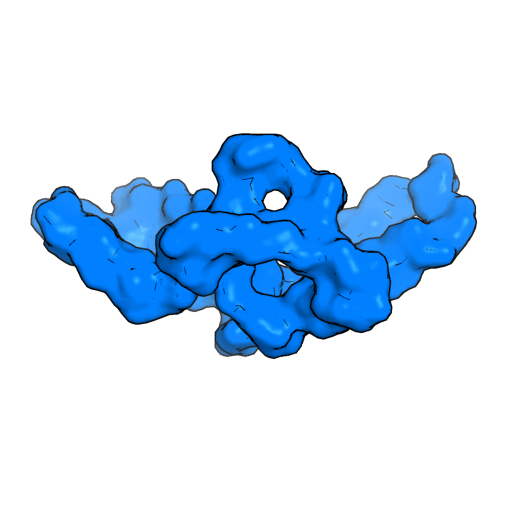
ATOM 674 C CA . ARG A 1 83 ? 9.898 13.715 -19.388 1.00 53.16 83 ARG A CA 1
ATOM 675 C C . ARG A 1 83 ? 9.129 15.003 -19.709 1.00 53.16 83 ARG A C 1
ATOM 677 O O . ARG A 1 83 ? 9.617 16.072 -19.369 1.00 53.16 83 ARG A O 1
ATOM 684 N N . LEU A 1 84 ? 7.964 14.910 -20.358 1.00 53.91 84 LEU A N 1
ATOM 685 C CA . LEU A 1 84 ? 7.295 16.065 -20.969 1.00 53.91 84 LEU A CA 1
ATOM 686 C C . LEU A 1 84 ? 5.952 16.461 -20.335 1.00 53.91 84 LEU A C 1
ATOM 688 O O . LEU A 1 84 ? 5.494 17.569 -20.592 1.00 53.91 84 LEU A O 1
ATOM 692 N N . LEU A 1 85 ? 5.300 15.615 -19.525 1.00 56.16 85 LEU A N 1
ATOM 693 C CA . LEU A 1 85 ? 3.902 15.853 -19.114 1.00 56.16 85 LEU A CA 1
ATOM 694 C C . LEU A 1 85 ? 3.608 15.478 -17.645 1.00 56.16 85 LEU A C 1
ATOM 696 O O . LEU A 1 85 ? 2.868 14.529 -17.392 1.00 56.16 85 LEU A O 1
ATOM 700 N N . PRO A 1 86 ? 4.116 16.247 -16.661 1.00 60.47 86 PRO A N 1
ATOM 701 C CA . PRO A 1 86 ? 3.889 15.990 -15.231 1.00 60.47 86 PRO A CA 1
ATOM 702 C C . PRO A 1 86 ? 2.406 16.028 -14.815 1.00 60.47 86 PRO A C 1
ATOM 704 O O . PRO A 1 86 ? 2.005 15.321 -13.894 1.00 60.47 86 PRO A O 1
ATOM 707 N N . PHE A 1 87 ? 1.564 16.799 -15.513 1.00 62.38 87 PHE A N 1
ATOM 708 C CA . PHE A 1 87 ? 0.129 16.890 -15.213 1.00 62.38 87 PHE A CA 1
ATOM 709 C C . PHE A 1 87 ? -0.634 15.595 -15.509 1.00 62.38 87 PHE A C 1
ATOM 711 O O . PHE A 1 87 ? -1.495 15.203 -14.724 1.00 62.38 87 PHE A O 1
ATOM 718 N N . ALA A 1 88 ? -0.309 14.899 -16.602 1.00 65.44 88 ALA A N 1
ATOM 719 C CA . ALA A 1 88 ? -0.980 13.649 -16.960 1.00 65.44 88 ALA A CA 1
ATOM 720 C C . ALA A 1 88 ? -0.739 12.564 -15.898 1.00 65.44 88 ALA A C 1
ATOM 722 O O . ALA A 1 88 ? -1.630 11.779 -15.588 1.00 65.44 88 ALA A O 1
ATOM 723 N N . CYS A 1 89 ? 0.442 12.569 -15.279 1.00 63.25 89 CYS A N 1
ATOM 724 C CA . CYS A 1 89 ? 0.825 11.638 -14.221 1.00 63.25 89 CYS A CA 1
ATOM 725 C C . CYS A 1 89 ? -0.062 11.783 -12.984 1.00 63.25 89 CYS A C 1
ATOM 727 O O . CYS A 1 89 ? -0.504 10.783 -12.428 1.00 63.25 89 CYS A O 1
ATOM 729 N N . VAL A 1 90 ? -0.361 13.025 -12.587 1.00 67.31 90 VAL A N 1
ATOM 730 C CA . VAL A 1 90 ? -1.262 13.309 -11.462 1.00 67.31 90 VAL A CA 1
ATOM 731 C C . VAL A 1 90 ? -2.668 12.795 -11.768 1.00 67.31 90 VAL A C 1
ATOM 733 O O . VAL A 1 90 ? -3.270 12.132 -10.929 1.00 67.31 90 VAL A O 1
ATOM 736 N N . TRP A 1 91 ? -3.169 13.024 -12.985 1.00 70.06 91 TRP A N 1
ATOM 737 C CA . TRP A 1 91 ? -4.475 12.517 -13.413 1.00 70.06 91 TRP A CA 1
ATOM 738 C C . TRP A 1 91 ? -4.548 10.990 -13.411 1.00 70.06 91 TRP A C 1
ATOM 740 O O . TRP A 1 91 ? -5.511 10.435 -12.885 1.00 70.06 91 TRP A O 1
ATOM 750 N N . PHE A 1 92 ? -3.528 10.307 -13.934 1.00 71.19 92 PHE A N 1
ATOM 751 C CA . PHE A 1 92 ? -3.468 8.845 -13.904 1.00 71.19 92 PHE A CA 1
ATOM 752 C C . PHE A 1 92 ? -3.384 8.300 -12.479 1.00 71.19 92 PHE A C 1
ATOM 754 O O . PHE A 1 92 ? -4.103 7.359 -12.158 1.00 71.19 92 PHE A O 1
ATOM 761 N N . GLY A 1 93 ? -2.598 8.933 -11.605 1.00 67.81 93 GLY A N 1
ATOM 762 C CA . GLY A 1 93 ? -2.531 8.573 -10.190 1.00 67.81 93 GLY A CA 1
ATOM 763 C C . GLY A 1 93 ? -3.856 8.767 -9.450 1.00 67.81 93 GLY A C 1
ATOM 764 O O . GLY A 1 93 ? -4.245 7.933 -8.630 1.00 67.81 93 GLY A O 1
ATOM 765 N N . MET A 1 94 ? -4.594 9.839 -9.761 1.00 73.38 94 MET A N 1
ATOM 766 C CA . MET A 1 94 ? -5.938 10.050 -9.217 1.00 73.38 94 MET A CA 1
ATOM 767 C C . MET A 1 94 ? -6.953 9.047 -9.769 1.00 73.38 94 MET A C 1
ATOM 769 O O . MET A 1 94 ? -7.824 8.607 -9.021 1.00 73.38 94 MET A O 1
ATOM 773 N N . LEU A 1 95 ? -6.852 8.675 -11.047 1.00 74.81 95 LEU A N 1
ATOM 774 C CA . LEU A 1 95 ? -7.719 7.675 -11.668 1.00 74.81 95 LEU A CA 1
ATOM 775 C C . LEU A 1 95 ? -7.480 6.284 -11.064 1.00 74.81 95 LEU A C 1
ATOM 777 O O . LEU A 1 95 ? -8.436 5.614 -10.680 1.00 74.81 95 LEU A O 1
ATOM 781 N N . ASP A 1 96 ? -6.211 5.903 -10.905 1.00 72.25 96 ASP A N 1
ATOM 782 C CA . ASP A 1 96 ? -5.779 4.711 -10.172 1.00 72.25 96 ASP A CA 1
ATOM 783 C C . ASP A 1 96 ? -6.392 4.684 -8.765 1.00 72.25 96 ASP A C 1
ATOM 785 O O . ASP A 1 96 ? -7.036 3.714 -8.361 1.00 72.25 96 ASP A O 1
ATOM 789 N N . TRP A 1 97 ? -6.257 5.784 -8.020 1.00 71.88 97 TRP A N 1
ATOM 790 C CA . TRP A 1 97 ? -6.854 5.899 -6.695 1.00 71.88 97 TRP A CA 1
ATOM 791 C C . TRP A 1 97 ? -8.376 5.761 -6.739 1.00 71.88 97 TRP A C 1
ATOM 793 O O . TRP A 1 97 ? -8.950 5.011 -5.955 1.00 71.88 97 TRP A O 1
ATOM 803 N N . HIS A 1 98 ? -9.058 6.460 -7.643 1.00 77.06 98 HIS A N 1
ATOM 804 C CA . HIS A 1 98 ? -10.516 6.492 -7.648 1.00 77.06 98 HIS A CA 1
ATOM 805 C C . HIS A 1 98 ? -11.136 5.129 -7.968 1.00 77.06 98 HIS A C 1
ATOM 807 O O . HIS A 1 98 ? -12.126 4.753 -7.337 1.00 77.06 98 HIS A O 1
ATOM 813 N N . LEU A 1 99 ? -10.530 4.390 -8.900 1.00 72.62 99 LEU A N 1
ATOM 814 C CA . LEU A 1 99 ? -11.003 3.079 -9.338 1.00 72.62 99 LEU A CA 1
ATOM 815 C C . LEU A 1 99 ? -10.652 1.968 -8.345 1.00 72.62 99 LEU A C 1
ATOM 817 O O . LEU A 1 99 ? -11.458 1.062 -8.142 1.00 72.62 99 LEU A O 1
ATOM 821 N N . PHE A 1 100 ? -9.484 2.044 -7.699 1.00 70.44 100 PHE A N 1
ATOM 822 C CA . PHE A 1 100 ? -8.956 0.934 -6.901 1.00 70.44 100 PHE A CA 1
ATOM 823 C C . PHE A 1 100 ? -8.942 1.170 -5.384 1.00 70.44 100 PHE A C 1
ATOM 825 O O . PHE A 1 100 ? -8.671 0.223 -4.653 1.00 70.44 100 PHE A O 1
ATOM 832 N N . LYS A 1 101 ? -9.343 2.353 -4.880 1.00 71.12 101 LYS A N 1
ATOM 833 C CA . LYS A 1 101 ? -9.402 2.687 -3.429 1.00 71.12 101 LYS A CA 1
ATOM 834 C C . LYS A 1 101 ? -10.145 1.693 -2.536 1.00 71.12 101 LYS A C 1
ATOM 836 O O . LYS A 1 101 ? -9.922 1.692 -1.327 1.00 71.12 101 LYS A O 1
ATOM 841 N N . HIS A 1 102 ? -11.058 0.911 -3.107 1.00 69.06 102 HIS A N 1
ATOM 842 C CA . HIS A 1 102 ? -11.871 -0.082 -2.400 1.00 69.06 102 HIS A CA 1
ATOM 843 C C . HIS A 1 102 ? -11.508 -1.524 -2.749 1.00 69.06 102 HIS A C 1
ATOM 845 O O . HIS A 1 102 ? -12.079 -2.446 -2.172 1.00 69.06 102 HIS A O 1
ATOM 851 N N . PHE A 1 103 ? -10.592 -1.732 -3.693 1.00 66.62 103 PHE A N 1
ATOM 852 C CA . PHE A 1 103 ? -10.163 -3.070 -4.041 1.00 66.62 103 PHE A CA 1
ATOM 853 C C . PHE A 1 103 ? -9.034 -3.506 -3.107 1.00 66.62 103 PHE A C 1
ATOM 855 O O . PHE A 1 103 ? -8.050 -2.783 -2.946 1.00 66.62 103 PHE A O 1
ATOM 862 N N . PRO A 1 104 ? -9.084 -4.739 -2.585 1.00 60.22 104 PRO A N 1
ATOM 863 C CA . PRO A 1 104 ? -8.023 -5.290 -1.752 1.00 60.22 104 PRO A CA 1
ATOM 864 C C . PRO A 1 104 ? -6.760 -5.620 -2.565 1.00 60.22 104 PRO A C 1
ATOM 866 O O . PRO A 1 104 ? -5.935 -6.387 -2.091 1.00 60.22 104 PRO A O 1
ATOM 869 N N . ASN A 1 105 ? -6.615 -5.105 -3.796 1.00 59.09 105 ASN A N 1
ATOM 870 C CA . ASN A 1 105 ? -5.522 -5.348 -4.747 1.00 59.09 105 ASN A CA 1
ATOM 871 C C . ASN A 1 105 ? -4.528 -4.162 -4.854 1.00 59.09 105 ASN A C 1
ATOM 873 O O . ASN A 1 105 ? -3.578 -4.231 -5.635 1.00 59.09 105 ASN A O 1
ATOM 877 N N . GLY A 1 106 ? -4.715 -3.090 -4.071 1.00 61.09 106 GLY A N 1
ATOM 878 C CA . GLY A 1 106 ? -3.791 -1.955 -4.063 1.00 61.09 106 GLY A CA 1
ATOM 879 C C . GLY A 1 106 ? -2.438 -2.277 -3.414 1.00 61.09 106 GLY A C 1
ATOM 880 O O . GLY A 1 106 ? -2.320 -3.125 -2.526 1.00 61.09 106 GLY A O 1
ATOM 881 N N . SER A 1 107 ? -1.402 -1.598 -3.890 1.00 63.12 107 SER A N 1
ATOM 882 C CA . SER A 1 107 ? 0.011 -1.752 -3.533 1.00 63.12 107 SER A CA 1
ATOM 883 C C . SER A 1 107 ? 0.483 -0.824 -2.416 1.00 63.12 107 SER A C 1
ATOM 885 O O . SER A 1 107 ? 1.566 -1.047 -1.865 1.00 63.12 107 SER A O 1
ATOM 887 N N . THR A 1 108 ? -0.333 0.170 -2.055 1.00 70.38 108 THR A N 1
ATOM 888 C CA . THR A 1 108 ? -0.182 0.993 -0.846 1.00 70.38 108 THR A CA 1
ATOM 889 C C . THR A 1 108 ? -1.477 0.990 -0.039 1.00 70.38 108 THR A C 1
ATOM 891 O O . THR A 1 108 ? -2.562 0.980 -0.618 1.00 70.38 108 THR A O 1
ATOM 894 N N . MET A 1 109 ? -1.379 1.042 1.289 1.00 77.25 109 MET A N 1
ATOM 895 C CA . MET A 1 109 ? -2.528 1.077 2.190 1.00 77.25 109 MET A CA 1
ATOM 896 C C . MET A 1 109 ? -2.553 2.380 2.988 1.00 77.25 109 MET A C 1
ATOM 898 O O . MET A 1 109 ? -1.531 2.797 3.534 1.00 77.25 109 MET A O 1
ATOM 902 N N . ILE A 1 110 ? -3.730 2.998 3.084 1.00 78.88 110 ILE A N 1
ATOM 903 C CA . ILE A 1 110 ? -4.016 4.133 3.964 1.00 78.88 110 ILE A CA 1
ATOM 904 C C . ILE A 1 110 ? -5.091 3.701 4.955 1.00 78.88 110 ILE A C 1
ATOM 906 O O . ILE A 1 110 ? -6.239 3.471 4.578 1.00 78.88 110 ILE A O 1
ATOM 910 N N . ALA A 1 111 ? -4.725 3.621 6.227 1.00 82.06 111 ALA A N 1
ATOM 911 C CA . ALA A 1 111 ? -5.636 3.286 7.308 1.00 82.06 111 ALA A CA 1
ATOM 912 C C . ALA A 1 111 ? -6.007 4.525 8.126 1.00 82.06 111 ALA A C 1
ATOM 914 O O . ALA A 1 111 ? -5.164 5.371 8.437 1.00 82.06 111 ALA A O 1
ATOM 915 N N . LEU A 1 112 ? -7.286 4.605 8.486 1.00 86.00 112 LEU A N 1
ATOM 916 C CA . LEU A 1 112 ? -7.840 5.597 9.393 1.00 86.00 112 LEU A CA 1
ATOM 917 C C . LEU A 1 112 ? -8.160 4.925 10.723 1.00 86.00 112 LEU A C 1
ATOM 919 O O . LEU A 1 112 ? -8.998 4.023 10.796 1.00 86.00 112 LEU A O 1
ATOM 923 N N . GLY A 1 113 ? -7.487 5.400 11.767 1.00 87.56 113 GLY A N 1
ATOM 924 C CA . GLY A 1 113 ? -7.662 4.929 13.132 1.00 87.56 113 GLY A CA 1
ATOM 925 C C . GLY A 1 113 ? -8.224 5.999 14.063 1.00 87.56 113 GLY A C 1
ATOM 926 O O . GLY A 1 113 ? -7.993 7.208 13.891 1.00 87.56 113 GLY A O 1
ATOM 927 N N . LYS A 1 114 ? -8.940 5.555 15.093 1.00 87.50 114 LYS A N 1
ATOM 928 C CA . LYS A 1 114 ? -9.318 6.374 16.246 1.00 87.50 114 LYS A CA 1
ATOM 929 C C . LYS A 1 114 ? -8.699 5.758 17.497 1.00 87.50 114 LYS A C 1
ATOM 931 O O . LYS A 1 114 ? -8.741 4.549 17.674 1.00 87.50 114 LYS A O 1
ATOM 936 N N . LYS A 1 115 ? -8.100 6.597 18.342 1.00 82.88 115 LYS A N 1
ATOM 937 C CA . LYS A 1 115 ? -7.646 6.160 19.661 1.00 82.88 115 LYS A CA 1
ATOM 938 C C . LYS A 1 115 ? -8.887 5.910 20.522 1.00 82.88 115 LYS A C 1
ATOM 940 O O . LYS A 1 115 ? -9.746 6.799 20.571 1.00 82.88 115 LYS A O 1
ATOM 945 N N . GLY A 1 116 ? -8.985 4.701 21.072 1.00 66.75 116 GLY A N 1
ATOM 946 C CA . GLY A 1 116 ? -9.980 4.337 22.079 1.00 66.75 116 GLY A CA 1
ATOM 947 C C . GLY A 1 116 ? -9.788 5.119 23.367 1.00 66.75 116 GLY A C 1
ATOM 948 O O . GLY A 1 116 ? -8.639 5.545 23.634 1.00 66.75 116 GLY A O 1
#

Sequence (116 aa):
MVIISTPCANKYSLEWCQNRLTGGLQPSFDGYGRFSTDEPAHLRRLNDDHLKSLFSQTGIDIYKIYHRAHLFETIVRKGRTFRLLPFACVWFGMLDWHLFKHFPNGSTMIALGKKG